Protein AF-A0A1S1EU66-F1 (afdb_monomer_lite)

Structure (mmCIF, N/CA/C/O backbone):
data_AF-A0A1S1EU66-F1
#
_entry.id   AF-A0A1S1EU66-F1
#
loop_
_atom_site.group_PDB
_atom_site.id
_atom_site.type_symbol
_atom_site.label_atom_id
_atom_site.label_alt_id
_atom_site.label_comp_id
_atom_site.label_asym_id
_atom_site.label_entity_id
_atom_site.label_seq_id
_atom_site.pdbx_PDB_ins_code
_atom_site.Cartn_x
_atom_site.Cartn_y
_atom_site.Cartn_z
_atom_site.occupancy
_atom_site.B_iso_or_equiv
_atom_site.auth_seq_id
_atom_site.auth_comp_id
_atom_site.auth_asym_id
_atom_site.auth_atom_id
_atom_site.pdbx_PDB_model_num
ATOM 1 N N . MET A 1 1 ? -28.072 -1.990 20.548 1.00 62.22 1 MET A N 1
ATOM 2 C CA . MET A 1 1 ? -26.708 -1.912 19.996 1.00 62.22 1 MET A CA 1
ATOM 3 C C . MET A 1 1 ? -26.113 -0.574 20.392 1.00 62.22 1 MET A C 1
ATOM 5 O O . MET A 1 1 ? -26.642 0.459 19.994 1.00 62.22 1 MET A O 1
ATOM 9 N N . SER A 1 2 ? -25.095 -0.579 21.246 1.00 89.62 2 SER A N 1
ATOM 10 C CA . SER A 1 2 ? -24.422 0.645 21.692 1.00 89.62 2 SER A CA 1
ATOM 11 C C . SER A 1 2 ? -23.356 1.098 20.683 1.00 89.62 2 SER A C 1
ATOM 13 O O . SER A 1 2 ? -22.851 0.311 19.882 1.00 89.62 2 SER A O 1
ATOM 15 N N . TRP A 1 3 ? -22.968 2.376 20.716 1.00 84.81 3 TRP A N 1
ATOM 16 C CA . TRP A 1 3 ? -21.908 2.900 19.839 1.00 84.81 3 TRP A CA 1
ATOM 17 C C . TRP A 1 3 ? -20.549 2.208 20.061 1.00 84.81 3 TRP A C 1
ATOM 19 O O . TRP A 1 3 ? -19.747 2.080 19.136 1.00 84.81 3 TRP A O 1
ATOM 29 N N . ALA A 1 4 ? -20.297 1.729 21.284 1.00 87.69 4 ALA A N 1
ATOM 30 C CA . ALA A 1 4 ? -19.101 0.962 21.623 1.00 87.69 4 ALA A CA 1
ATOM 31 C C . ALA A 1 4 ? -19.105 -0.428 20.963 1.00 87.69 4 ALA A C 1
ATOM 33 O O . ALA A 1 4 ? -18.089 -0.834 20.401 1.00 87.69 4 ALA A O 1
ATOM 34 N N . GLU A 1 5 ? -20.252 -1.114 20.958 1.00 84.25 5 GLU A N 1
ATOM 35 C CA . GLU A 1 5 ? -20.431 -2.402 20.271 1.00 84.25 5 GLU A CA 1
ATOM 36 C C . GLU A 1 5 ? -20.260 -2.263 18.759 1.00 84.25 5 GLU A C 1
ATOM 38 O O . GLU A 1 5 ? -19.603 -3.096 18.137 1.00 84.25 5 GLU A O 1
ATOM 43 N N . LEU A 1 6 ? -20.778 -1.180 18.167 1.00 82.19 6 LEU A N 1
ATOM 44 C CA . LEU A 1 6 ? -20.566 -0.901 16.749 1.00 82.19 6 LEU A CA 1
ATOM 45 C C . LEU A 1 6 ? -19.076 -0.705 16.449 1.00 82.19 6 LEU A C 1
ATOM 47 O O . LEU A 1 6 ? -18.557 -1.342 15.543 1.00 82.19 6 LEU A O 1
ATOM 51 N N . LYS A 1 7 ? -18.351 0.102 17.234 1.00 80.00 7 LYS A N 1
ATOM 52 C CA . LYS A 1 7 ? -16.898 0.276 17.050 1.00 80.00 7 LYS A CA 1
ATOM 53 C C . LYS A 1 7 ? -16.124 -1.035 17.164 1.00 80.00 7 LYS A C 1
ATOM 55 O O . LYS A 1 7 ? -15.239 -1.279 16.347 1.00 80.00 7 LYS A O 1
ATOM 60 N N . ALA A 1 8 ? -16.455 -1.866 18.150 1.00 82.62 8 ALA A N 1
ATOM 61 C CA . ALA A 1 8 ? -15.846 -3.183 18.306 1.00 82.62 8 ALA A CA 1
ATOM 62 C C . ALA A 1 8 ? -16.124 -4.079 17.088 1.00 82.62 8 ALA A C 1
ATOM 64 O O . ALA A 1 8 ? -15.205 -4.709 16.568 1.00 82.62 8 ALA A O 1
ATOM 65 N N . PHE A 1 9 ? -17.356 -4.067 16.576 1.00 82.38 9 PHE A N 1
ATOM 66 C CA . PHE A 1 9 ? -17.728 -4.799 15.369 1.00 82.38 9 PHE A CA 1
ATOM 67 C C . PHE A 1 9 ? -16.971 -4.309 14.125 1.00 82.38 9 PHE A C 1
ATOM 69 O O . PHE A 1 9 ? -16.447 -5.124 13.372 1.00 82.38 9 PHE A O 1
ATOM 76 N N . LEU A 1 10 ? -16.849 -2.990 13.926 1.00 77.25 10 LEU A N 1
ATOM 77 C CA . LEU A 1 10 ? -16.087 -2.421 12.806 1.00 77.25 10 LEU A CA 1
ATOM 78 C C . LEU A 1 10 ? -14.596 -2.791 12.895 1.00 77.25 10 LEU A C 1
ATOM 80 O O . LEU A 1 10 ? -13.986 -3.121 11.881 1.00 77.25 10 LEU A O 1
ATOM 84 N N . ALA A 1 11 ? -14.017 -2.791 14.101 1.00 77.06 11 ALA A N 1
ATOM 85 C CA . ALA A 1 11 ? -12.623 -3.177 14.323 1.00 77.06 11 ALA A CA 1
ATOM 86 C C . ALA A 1 11 ? -12.368 -4.669 14.039 1.00 77.06 11 ALA A C 1
ATOM 88 O O . ALA A 1 11 ? -11.308 -5.032 13.524 1.00 77.06 11 ALA A O 1
ATOM 89 N N . TRP A 1 12 ? -13.342 -5.529 14.350 1.00 83.00 12 TRP A N 1
ATOM 90 C CA . TRP A 1 12 ? -13.249 -6.977 14.142 1.00 83.00 12 TRP A CA 1
ATOM 91 C C . TRP A 1 12 ? -13.779 -7.438 12.777 1.00 83.00 12 TRP A C 1
ATOM 93 O O . TRP A 1 12 ? -13.730 -8.625 12.460 1.00 83.00 12 TRP A O 1
ATOM 103 N N . ALA A 1 13 ? -14.283 -6.518 11.952 1.00 79.75 13 ALA A N 1
ATOM 104 C CA . ALA A 1 13 ? -14.888 -6.857 10.675 1.00 79.75 13 ALA A CA 1
ATOM 105 C C . ALA A 1 13 ? -13.891 -7.640 9.788 1.00 79.75 13 ALA A C 1
ATOM 107 O O . ALA A 1 13 ? -12.732 -7.218 9.665 1.00 79.75 13 ALA A O 1
ATOM 108 N N . PRO A 1 14 ? -14.317 -8.751 9.149 1.00 77.62 14 PRO A N 1
ATOM 109 C CA . PRO A 1 14 ? -13.458 -9.554 8.283 1.00 77.62 14 PRO A CA 1
ATOM 110 C C . PRO A 1 14 ? -12.828 -8.721 7.166 1.00 77.62 14 PRO A C 1
ATOM 112 O O . PRO A 1 14 ? -13.443 -7.773 6.670 1.00 77.62 14 PRO A O 1
ATOM 115 N N . GLU A 1 15 ? -11.635 -9.103 6.710 1.00 68.31 15 GLU A N 1
ATOM 116 C CA . GLU A 1 15 ? -10.893 -8.369 5.669 1.00 68.31 15 GLU A CA 1
ATOM 117 C C . GLU A 1 15 ? -11.668 -8.219 4.353 1.00 68.31 15 GLU A C 1
ATOM 119 O O . GLU A 1 15 ? -11.506 -7.227 3.647 1.00 68.31 15 GLU A O 1
ATOM 124 N N . GLY A 1 16 ? -12.559 -9.166 4.047 1.00 66.69 16 GLY A N 1
ATOM 125 C CA . GLY A 1 16 ? -13.423 -9.116 2.867 1.00 66.69 16 GLY A CA 1
ATOM 126 C C . GLY A 1 16 ? -14.696 -8.274 3.021 1.00 66.69 16 GLY A C 1
ATOM 127 O O . GLY A 1 16 ? -15.413 -8.098 2.036 1.00 66.69 16 GLY A O 1
ATOM 128 N N . SER A 1 17 ? -15.003 -7.772 4.220 1.00 77.44 17 SER A N 1
ATOM 129 C CA . SER A 1 17 ? -16.257 -7.062 4.503 1.00 77.44 17 SER A CA 1
ATOM 130 C C . SER A 1 17 ? -16.328 -5.688 3.822 1.00 77.44 17 SER A C 1
ATOM 132 O O . SER A 1 17 ? -15.326 -4.985 3.689 1.00 77.44 17 SER A O 1
ATOM 134 N N . ALA A 1 1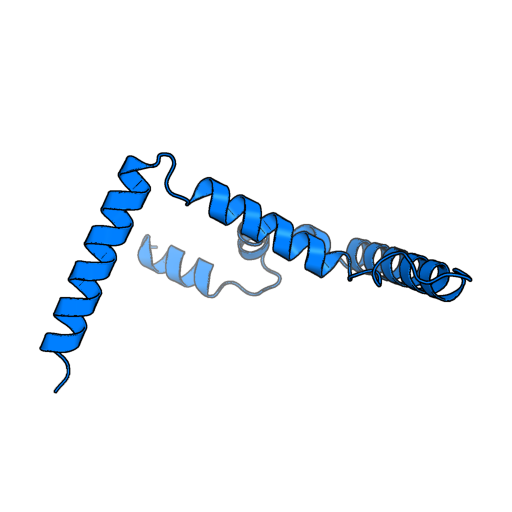8 ? -17.536 -5.269 3.425 1.00 75.50 18 ALA A N 1
ATOM 135 C CA . ALA A 1 18 ? -17.770 -3.954 2.815 1.00 75.50 18 ALA A CA 1
ATOM 136 C C . ALA A 1 18 ? -17.333 -2.798 3.731 1.00 75.50 18 ALA A C 1
ATOM 138 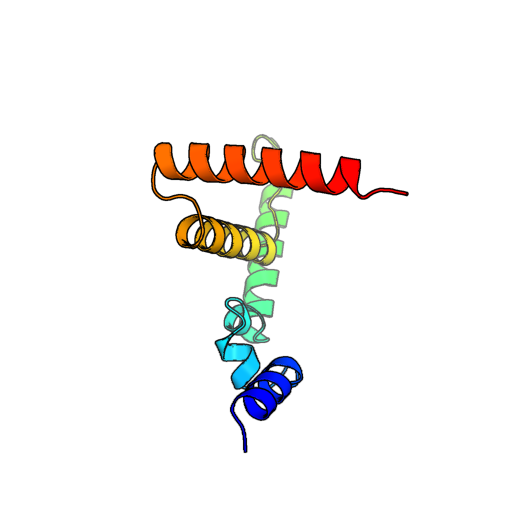O O . ALA A 1 18 ? -16.767 -1.817 3.264 1.00 75.50 18 ALA A O 1
ATOM 139 N N . VAL A 1 19 ? -17.519 -2.959 5.043 1.00 76.94 19 VAL A N 1
ATOM 140 C CA . VAL A 1 19 ? -17.071 -2.011 6.069 1.00 76.94 19 VAL A CA 1
ATOM 141 C C . VAL A 1 19 ? -15.565 -1.776 5.997 1.00 76.94 19 VAL A C 1
ATOM 143 O O . VAL A 1 19 ? -15.109 -0.637 5.960 1.00 76.94 19 VAL A O 1
ATOM 146 N N . ARG A 1 20 ? -14.780 -2.853 5.943 1.00 72.44 20 ARG A N 1
ATOM 147 C CA . ARG A 1 20 ? -13.319 -2.759 5.927 1.00 72.44 20 ARG A CA 1
ATOM 148 C C . ARG A 1 20 ? -12.803 -2.206 4.602 1.00 72.44 20 ARG A C 1
ATOM 150 O O . ARG A 1 20 ? -11.785 -1.530 4.586 1.00 72.44 20 ARG A O 1
ATOM 157 N N . ARG A 1 21 ? -13.546 -2.411 3.508 1.00 72.62 21 ARG A N 1
ATOM 158 C CA . ARG A 1 21 ? -13.273 -1.762 2.216 1.00 72.62 21 ARG A CA 1
ATOM 159 C C . ARG A 1 21 ? -13.518 -0.253 2.227 1.00 72.62 21 ARG A C 1
ATOM 161 O O . ARG A 1 21 ? -12.857 0.445 1.473 1.00 72.62 21 ARG A O 1
ATOM 168 N N . LEU A 1 22 ? -14.450 0.242 3.045 1.00 75.12 22 LEU A N 1
ATOM 169 C CA . LEU A 1 22 ? -14.691 1.683 3.195 1.00 75.12 22 LEU A CA 1
ATOM 170 C C . LEU A 1 22 ? -13.587 2.372 4.005 1.00 75.12 22 LEU A C 1
ATOM 172 O O . LEU A 1 22 ? -13.287 3.535 3.752 1.00 75.12 22 LEU A O 1
ATOM 176 N N . ASP A 1 23 ? -12.998 1.664 4.969 1.00 78.12 23 ASP A N 1
ATOM 177 C CA . ASP A 1 23 ? -11.908 2.195 5.795 1.00 78.12 23 ASP A CA 1
ATOM 178 C C . ASP A 1 23 ? -10.526 2.020 5.142 1.00 78.12 23 ASP A C 1
ATOM 180 O O . ASP A 1 23 ? -9.609 2.797 5.400 1.00 78.12 23 ASP A O 1
ATOM 184 N N . ASP A 1 24 ? -10.363 1.021 4.267 1.00 81.69 24 ASP A N 1
ATOM 185 C CA . ASP A 1 24 ? -9.107 0.756 3.571 1.00 81.69 24 ASP A CA 1
ATOM 186 C C . ASP A 1 24 ? -8.983 1.586 2.275 1.00 81.69 24 ASP A C 1
ATOM 188 O O . ASP A 1 24 ? -9.589 1.240 1.256 1.00 81.69 24 ASP A O 1
ATOM 192 N N . PRO A 1 25 ? -8.131 2.630 2.246 1.00 81.31 25 PRO A N 1
ATOM 193 C CA . PRO A 1 25 ? -7.930 3.461 1.058 1.00 81.31 25 PRO A CA 1
ATOM 194 C C . PRO A 1 25 ? -7.296 2.696 -0.115 1.00 81.31 25 PRO A C 1
ATOM 196 O O . PRO A 1 25 ? -7.251 3.213 -1.230 1.00 81.31 25 PRO A O 1
ATOM 199 N N . LEU A 1 26 ? -6.786 1.481 0.117 1.00 86.62 26 LEU A N 1
ATOM 200 C CA . LEU A 1 26 ? -6.207 0.620 -0.909 1.00 86.62 26 LEU A CA 1
ATOM 201 C C . LEU A 1 26 ? -7.137 -0.523 -1.343 1.00 86.62 26 LEU A C 1
ATOM 203 O O . LEU A 1 26 ? -6.725 -1.355 -2.156 1.00 86.62 26 LEU A O 1
ATOM 207 N N . ALA A 1 27 ? -8.377 -0.579 -0.845 1.00 84.88 27 ALA A N 1
ATOM 208 C CA . ALA A 1 27 ? -9.305 -1.680 -1.105 1.00 84.88 27 ALA A CA 1
ATOM 209 C C . ALA A 1 27 ? -9.527 -1.951 -2.601 1.00 84.88 27 ALA A C 1
ATOM 211 O O . ALA A 1 27 ? -9.544 -3.106 -3.027 1.00 84.88 27 ALA A O 1
ATOM 212 N N . GLU A 1 28 ? -9.645 -0.899 -3.414 1.00 83.31 28 GLU A N 1
ATOM 213 C CA . GLU A 1 28 ? -9.839 -1.017 -4.862 1.00 83.31 28 GLU A CA 1
ATOM 214 C C . GLU A 1 28 ? -8.644 -1.694 -5.549 1.00 83.31 28 GLU A C 1
ATOM 216 O O . GLU A 1 28 ? -8.815 -2.535 -6.432 1.00 83.31 28 GLU A O 1
ATOM 221 N N . TYR A 1 29 ? -7.422 -1.419 -5.096 1.00 85.25 29 TYR A N 1
ATOM 222 C CA . TYR A 1 29 ? -6.202 -2.009 -5.651 1.00 85.25 29 TYR A CA 1
ATOM 223 C C . TYR A 1 29 ? -6.001 -3.468 -5.224 1.00 85.25 29 TYR A C 1
ATOM 225 O O . TYR A 1 29 ? -5.244 -4.200 -5.856 1.00 85.25 29 TYR A O 1
ATOM 233 N N . LYS A 1 30 ? -6.706 -3.926 -4.184 1.00 84.31 30 LYS A N 1
ATOM 234 C CA . LYS A 1 30 ? -6.708 -5.335 -3.765 1.00 84.31 30 LYS A CA 1
ATOM 235 C C . LYS A 1 30 ? -7.631 -6.216 -4.611 1.00 84.31 30 LYS A C 1
ATOM 237 O O . LYS A 1 30 ? -7.567 -7.435 -4.487 1.00 84.31 30 LYS A O 1
ATOM 242 N N . ALA A 1 31 ? -8.473 -5.639 -5.471 1.00 87.06 31 ALA A N 1
ATOM 243 C CA . ALA A 1 31 ? -9.311 -6.420 -6.375 1.00 87.06 31 ALA A CA 1
ATOM 244 C C . ALA A 1 31 ? -8.441 -7.241 -7.354 1.00 87.06 31 ALA A C 1
ATOM 246 O O . ALA A 1 31 ? -7.486 -6.686 -7.905 1.00 87.06 31 ALA A O 1
ATOM 247 N N . PRO A 1 32 ? -8.778 -8.515 -7.652 1.00 88.94 32 PRO A N 1
ATOM 248 C CA . PRO A 1 32 ? -7.943 -9.383 -8.492 1.00 88.94 32 PRO A CA 1
ATOM 249 C C . PRO A 1 32 ? -7.588 -8.782 -9.858 1.00 88.94 32 PRO A C 1
ATOM 251 O O . PRO A 1 32 ? -6.445 -8.865 -10.302 1.00 88.94 32 PRO A O 1
ATOM 254 N N . LYS A 1 33 ? -8.547 -8.099 -10.498 1.00 91.38 33 LYS A N 1
ATOM 255 C CA . LYS A 1 33 ? -8.327 -7.372 -11.757 1.00 91.38 33 LYS A CA 1
ATOM 256 C C . LYS A 1 33 ? -7.221 -6.320 -11.625 1.00 91.38 33 LYS A C 1
ATOM 258 O O . LYS A 1 33 ? -6.338 -6.242 -12.474 1.00 91.38 33 LYS A O 1
ATOM 263 N N . ASN A 1 34 ? -7.262 -5.522 -10.563 1.00 91.69 34 ASN A N 1
ATOM 264 C CA . ASN A 1 34 ? -6.309 -4.438 -10.353 1.00 91.69 34 ASN A CA 1
ATOM 265 C C . ASN A 1 34 ? -4.942 -4.976 -9.920 1.00 91.69 34 ASN A C 1
ATOM 267 O O . ASN A 1 34 ? -3.924 -4.459 -10.368 1.00 91.69 34 ASN A O 1
ATOM 271 N N . GLN A 1 35 ? -4.905 -6.063 -9.146 1.00 91.69 35 GLN A N 1
ATOM 272 C CA . GLN A 1 35 ? -3.663 -6.777 -8.841 1.00 91.69 35 GLN A CA 1
ATOM 273 C C . GLN A 1 35 ? -2.985 -7.312 -10.105 1.00 91.69 35 GLN A C 1
ATOM 275 O O . GLN A 1 35 ? -1.781 -7.130 -10.277 1.00 91.69 35 GLN A O 1
ATOM 280 N N . LEU A 1 36 ? -3.753 -7.908 -11.023 1.00 94.75 36 LEU A N 1
ATOM 281 C CA . LEU A 1 36 ? -3.223 -8.389 -12.297 1.00 94.75 36 LEU A CA 1
ATOM 282 C C . LEU A 1 36 ? -2.654 -7.242 -13.146 1.00 94.75 36 LEU A C 1
ATOM 284 O O . LEU A 1 36 ? -1.561 -7.367 -13.703 1.00 94.75 36 LEU A O 1
ATOM 288 N N . LEU A 1 37 ? -3.361 -6.111 -13.212 1.00 95.62 37 LEU A N 1
ATOM 289 C CA . LEU A 1 37 ? -2.888 -4.919 -13.919 1.00 95.62 37 LEU A CA 1
ATOM 290 C C . LEU A 1 37 ? -1.597 -4.366 -13.304 1.00 95.62 37 LEU A C 1
ATOM 292 O O . LEU A 1 37 ? -0.640 -4.124 -14.036 1.00 95.62 37 LEU A O 1
ATOM 296 N N . MET A 1 38 ? -1.535 -4.221 -11.977 1.00 95.19 38 MET A N 1
ATOM 297 C CA . MET A 1 38 ? -0.330 -3.755 -11.281 1.00 95.19 38 MET A CA 1
ATOM 298 C C . MET A 1 38 ? 0.860 -4.685 -11.530 1.00 95.19 38 MET A C 1
ATOM 300 O O . MET A 1 38 ? 1.921 -4.210 -11.920 1.00 95.19 38 MET A O 1
ATOM 304 N N . ASN A 1 39 ? 0.668 -6.003 -11.422 1.00 95.69 39 ASN A N 1
ATOM 305 C CA . ASN A 1 39 ? 1.718 -6.985 -11.705 1.00 95.69 39 ASN A CA 1
ATOM 306 C C . ASN A 1 39 ? 2.216 -6.897 -13.152 1.00 95.69 39 ASN A C 1
ATOM 308 O O . ASN A 1 39 ? 3.415 -7.015 -13.411 1.00 95.69 39 ASN A O 1
ATOM 312 N N . THR A 1 40 ? 1.307 -6.670 -14.102 1.00 96.62 40 THR A N 1
ATOM 313 C CA . THR A 1 40 ? 1.662 -6.495 -15.514 1.00 96.62 40 THR A CA 1
ATOM 314 C C . THR A 1 40 ? 2.500 -5.230 -15.708 1.00 96.62 40 THR A C 1
ATOM 316 O O . THR A 1 40 ? 3.553 -5.283 -16.342 1.00 96.62 40 THR A O 1
ATOM 319 N N . ILE A 1 41 ? 2.083 -4.107 -15.113 1.00 95.62 41 ILE A N 1
ATOM 320 C CA . ILE A 1 41 ? 2.822 -2.836 -15.160 1.00 95.62 41 ILE A CA 1
ATOM 321 C C . ILE A 1 41 ? 4.215 -2.998 -14.542 1.00 95.62 41 ILE A C 1
ATOM 323 O O . ILE A 1 41 ? 5.203 -2.604 -15.161 1.00 95.62 41 ILE A O 1
ATOM 327 N N . ASP A 1 42 ? 4.307 -3.618 -13.365 1.00 96.12 42 ASP A N 1
ATOM 328 C CA . ASP A 1 42 ? 5.569 -3.837 -12.655 1.00 96.12 42 ASP A CA 1
ATOM 329 C C . ASP A 1 42 ? 6.523 -4.720 -13.466 1.00 96.12 42 ASP A C 1
ATOM 331 O O . ASP A 1 42 ? 7.713 -4.415 -13.590 1.00 96.12 42 ASP A O 1
ATOM 335 N N . THR A 1 43 ? 5.993 -5.771 -14.095 1.00 96.31 43 THR A N 1
ATOM 336 C CA . THR A 1 43 ? 6.769 -6.672 -14.957 1.00 96.31 43 THR A CA 1
ATOM 337 C C . THR A 1 43 ? 7.313 -5.936 -16.181 1.00 96.31 43 THR A C 1
ATOM 339 O O . THR A 1 43 ? 8.499 -6.051 -16.495 1.00 96.31 43 THR A O 1
ATOM 342 N N . LEU A 1 44 ? 6.480 -5.136 -16.855 1.00 95.38 44 LEU A N 1
ATOM 343 C CA . LEU A 1 44 ? 6.895 -4.353 -18.021 1.00 95.38 44 LEU A CA 1
ATOM 344 C C . LEU A 1 44 ? 7.917 -3.274 -17.650 1.00 95.38 44 LEU A C 1
ATOM 346 O O . LEU A 1 44 ? 8.920 -3.108 -18.347 1.00 95.38 44 LEU A O 1
ATOM 350 N N . ALA A 1 45 ? 7.706 -2.566 -16.539 1.00 92.81 45 ALA A N 1
ATOM 351 C CA . ALA A 1 45 ? 8.638 -1.558 -16.047 1.00 92.81 45 ALA A CA 1
ATOM 352 C C . ALA A 1 45 ? 10.003 -2.180 -15.726 1.00 92.81 45 ALA A C 1
ATOM 354 O O . ALA A 1 45 ? 11.045 -1.638 -16.108 1.00 92.81 45 ALA A O 1
ATOM 355 N N . TRP A 1 46 ? 10.005 -3.344 -15.076 1.00 94.25 46 TRP A N 1
ATOM 356 C CA . TRP A 1 46 ? 11.230 -4.064 -14.756 1.00 94.2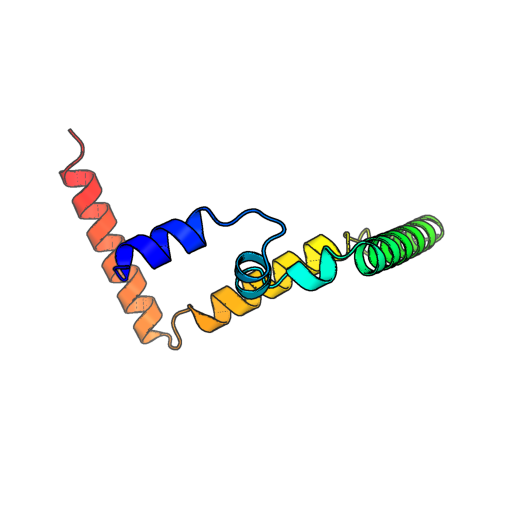5 46 TRP A CA 1
ATOM 357 C C . TRP A 1 46 ? 11.949 -4.574 -16.006 1.00 94.25 46 TRP A C 1
ATOM 359 O O . TRP A 1 46 ? 13.151 -4.345 -16.145 1.00 94.25 46 TRP A O 1
ATOM 369 N N . ALA A 1 47 ? 11.226 -5.176 -16.953 1.00 93.19 47 ALA A N 1
ATOM 370 C CA . ALA A 1 47 ? 11.787 -5.626 -18.225 1.00 93.19 47 ALA A CA 1
ATOM 371 C C . ALA A 1 47 ? 12.401 -4.463 -19.023 1.00 93.19 47 ALA A C 1
ATOM 373 O O . ALA A 1 47 ? 13.508 -4.581 -19.552 1.00 93.19 47 ALA A O 1
ATOM 374 N N . ASN A 1 48 ? 11.728 -3.310 -19.064 1.00 92.12 48 ASN A N 1
ATOM 375 C CA . ASN A 1 48 ? 12.249 -2.108 -19.712 1.00 92.12 48 ASN A CA 1
ATOM 376 C C . ASN A 1 48 ? 13.519 -1.593 -19.024 1.00 92.12 48 ASN A C 1
ATOM 378 O O . ASN A 1 48 ? 14.495 -1.268 -19.701 1.00 92.12 48 ASN A O 1
ATOM 382 N N . TRP A 1 49 ? 13.548 -1.576 -17.689 1.00 92.38 49 TRP A N 1
ATOM 383 C CA . TRP A 1 49 ? 14.740 -1.184 -16.936 1.00 92.38 49 TRP A CA 1
ATOM 384 C C . TRP A 1 49 ? 15.914 -2.145 -17.154 1.00 92.38 49 TRP A C 1
ATOM 386 O O . TRP A 1 49 ? 17.055 -1.707 -17.284 1.00 92.38 49 TRP A O 1
ATOM 396 N N . GLN A 1 50 ? 15.655 -3.451 -17.250 1.00 91.12 50 GLN A N 1
ATOM 397 C CA . GLN A 1 50 ? 16.692 -4.433 -17.570 1.00 91.12 50 GLN A CA 1
ATOM 398 C C . GLN A 1 50 ? 17.262 -4.256 -18.980 1.00 91.12 50 GLN A C 1
ATOM 400 O O . GLN A 1 50 ? 18.466 -4.416 -19.173 1.00 91.12 50 GLN A O 1
ATOM 405 N N . ARG A 1 51 ? 16.411 -3.927 -19.959 1.00 89.81 51 ARG A N 1
ATOM 406 C CA . ARG A 1 51 ? 16.818 -3.689 -21.354 1.00 89.81 51 ARG A CA 1
ATOM 407 C C . ARG A 1 51 ? 17.572 -2.374 -21.542 1.00 89.81 51 ARG A C 1
ATOM 409 O O . ARG A 1 51 ? 18.289 -2.220 -22.532 1.00 89.81 51 ARG A O 1
ATOM 416 N N . ALA A 1 52 ? 17.417 -1.418 -20.628 1.00 87.12 52 ALA A N 1
ATOM 417 C CA . ALA A 1 52 ? 18.109 -0.143 -20.706 1.00 87.12 52 ALA A CA 1
ATOM 418 C C . ALA A 1 52 ? 19.633 -0.355 -20.646 1.00 87.12 52 ALA A C 1
ATOM 420 O O . ALA A 1 52 ? 20.190 -0.758 -19.626 1.00 87.12 52 ALA A O 1
ATOM 421 N N . ARG A 1 53 ? 20.328 -0.045 -21.752 1.00 72.75 53 ARG A N 1
ATOM 422 C CA . ARG A 1 53 ? 21.792 -0.209 -21.879 1.00 72.75 53 ARG A CA 1
ATOM 423 C C . ARG A 1 53 ? 22.578 0.593 -20.840 1.00 72.75 53 ARG A C 1
ATOM 425 O O . ARG A 1 53 ? 23.669 0.194 -20.448 1.00 72.75 53 ARG A O 1
ATOM 432 N N . ARG A 1 54 ? 22.031 1.727 -20.394 1.00 75.06 54 ARG A N 1
ATOM 433 C CA . ARG A 1 54 ? 22.564 2.538 -19.296 1.00 75.06 54 ARG A CA 1
ATOM 434 C C . ARG A 1 54 ? 21.512 2.613 -18.195 1.00 75.06 54 ARG A C 1
ATOM 436 O O . ARG A 1 54 ? 20.446 3.185 -18.397 1.00 75.06 54 ARG A O 1
ATOM 443 N N . LYS A 1 55 ? 21.828 2.056 -17.024 1.00 80.19 55 LYS A N 1
ATOM 444 C CA . LYS A 1 55 ? 20.973 2.061 -15.823 1.00 80.19 55 LYS A CA 1
ATOM 445 C C . LYS A 1 55 ? 21.046 3.404 -15.085 1.00 80.19 55 LYS A C 1
ATOM 447 O O . LYS A 1 55 ? 21.305 3.449 -13.890 1.00 80.19 55 LYS A O 1
ATOM 452 N N . THR A 1 56 ? 20.892 4.506 -15.815 1.00 80.75 56 THR A N 1
ATOM 453 C CA . THR A 1 56 ? 20.883 5.859 -15.238 1.00 80.75 56 THR A CA 1
ATOM 454 C C . THR A 1 56 ? 19.583 6.144 -14.491 1.00 80.75 56 THR A C 1
ATOM 456 O O . THR A 1 56 ? 19.580 6.919 -13.541 1.00 80.75 56 THR A O 1
ATOM 459 N N . ALA A 1 57 ? 18.486 5.495 -14.889 1.00 81.50 57 ALA A N 1
ATOM 460 C CA . ALA A 1 57 ? 17.219 5.557 -14.177 1.00 81.50 57 ALA A CA 1
ATOM 461 C C . ALA A 1 57 ? 17.218 4.630 -12.942 1.00 81.50 57 ALA A C 1
ATOM 463 O O . ALA A 1 57 ? 17.745 3.509 -13.009 1.00 81.50 57 ALA A O 1
ATOM 464 N N . PRO A 1 58 ? 16.591 5.056 -11.829 1.00 86.56 58 PRO A N 1
ATOM 465 C CA . PRO A 1 58 ? 16.445 4.222 -10.645 1.00 86.56 58 PRO A CA 1
ATOM 466 C C . PRO A 1 58 ? 15.658 2.949 -10.966 1.00 86.56 58 PRO A C 1
ATOM 468 O O . PRO A 1 58 ? 14.792 2.934 -11.845 1.00 86.56 58 PRO A O 1
ATOM 471 N N . LYS A 1 59 ? 15.957 1.871 -10.232 1.00 89.31 59 LYS A N 1
ATOM 472 C CA . LYS A 1 59 ? 15.224 0.607 -10.350 1.00 89.31 59 LYS A CA 1
ATOM 473 C C . LYS A 1 59 ? 13.729 0.865 -10.092 1.00 89.31 59 LYS A C 1
ATOM 475 O O . LYS A 1 59 ? 13.407 1.497 -9.080 1.00 89.31 59 LYS A O 1
ATOM 480 N N . PRO A 1 60 ? 12.823 0.387 -10.964 1.00 91.75 60 PRO A N 1
ATOM 481 C CA . PRO A 1 60 ? 11.393 0.574 -10.770 1.00 91.75 60 PRO A CA 1
ATOM 482 C C . PRO A 1 60 ? 10.946 -0.082 -9.460 1.00 91.75 60 PRO A C 1
ATOM 484 O O . PRO A 1 60 ? 1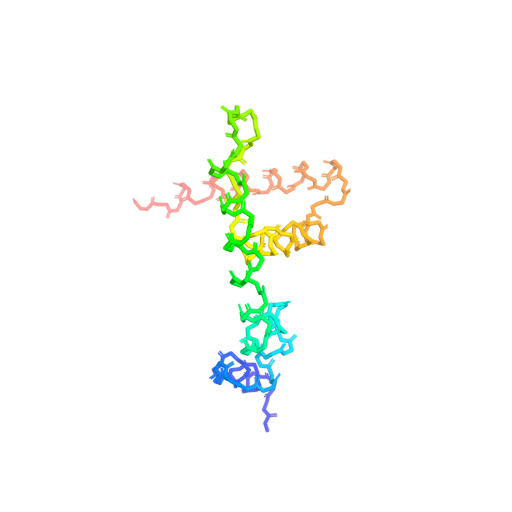1.408 -1.169 -9.103 1.00 91.75 60 PRO A O 1
ATOM 487 N N . ARG A 1 61 ? 10.068 0.618 -8.737 1.00 93.88 61 ARG A N 1
ATOM 488 C CA . ARG A 1 61 ? 9.447 0.153 -7.491 1.00 93.88 61 ARG A CA 1
ATOM 489 C C . ARG A 1 61 ? 8.035 -0.361 -7.785 1.00 93.88 61 ARG A C 1
ATOM 491 O O . ARG A 1 61 ? 7.387 0.253 -8.633 1.00 93.88 61 ARG A O 1
ATOM 498 N N . PRO A 1 62 ? 7.543 -1.390 -7.073 1.00 93.94 62 PRO A N 1
ATOM 499 C CA . PRO A 1 62 ? 6.190 -1.902 -7.266 1.00 93.94 62 PRO A CA 1
ATOM 500 C C . PRO A 1 62 ? 5.127 -0.806 -7.153 1.00 93.94 62 PRO A C 1
ATOM 502 O O . PRO A 1 62 ? 5.196 0.026 -6.241 1.00 93.94 62 PRO A O 1
ATOM 505 N N . VAL A 1 63 ? 4.126 -0.813 -8.036 1.00 93.06 63 VAL A N 1
ATOM 506 C CA . VAL A 1 63 ? 3.036 0.186 -8.034 1.00 93.06 63 VAL A CA 1
ATOM 507 C C . VAL A 1 63 ? 2.351 0.257 -6.666 1.00 93.06 63 VAL A C 1
ATOM 509 O O . VAL A 1 63 ? 2.082 1.347 -6.158 1.00 93.06 63 VAL A O 1
ATOM 512 N N . ILE A 1 64 ? 2.133 -0.890 -6.016 1.00 92.25 64 ILE A N 1
ATOM 513 C CA . ILE A 1 64 ? 1.463 -0.946 -4.711 1.00 92.25 64 ILE A CA 1
ATOM 514 C C . ILE A 1 64 ? 2.224 -0.195 -3.608 1.00 92.25 64 ILE A C 1
ATOM 516 O O . ILE A 1 64 ? 1.605 0.416 -2.737 1.00 92.25 64 ILE A O 1
ATOM 520 N N . ASP A 1 65 ? 3.556 -0.189 -3.648 1.00 93.25 65 ASP A N 1
ATOM 521 C CA . ASP A 1 65 ? 4.366 0.505 -2.645 1.00 93.25 65 ASP A CA 1
ATOM 522 C C . ASP A 1 65 ? 4.335 2.017 -2.868 1.00 93.25 65 ASP A C 1
ATOM 524 O O . ASP A 1 65 ? 4.216 2.790 -1.916 1.00 93.25 65 ASP A O 1
ATOM 528 N N . GLN A 1 66 ? 4.325 2.445 -4.131 1.00 92.38 66 GLN A N 1
ATOM 529 C CA . GLN A 1 66 ? 4.152 3.853 -4.488 1.00 92.38 66 GLN A CA 1
ATOM 530 C C . GLN A 1 66 ? 2.782 4.384 -4.036 1.00 92.38 66 GLN A C 1
ATOM 532 O O . GLN A 1 66 ? 2.688 5.505 -3.526 1.00 92.38 66 GLN A O 1
ATOM 537 N N . LEU A 1 67 ? 1.729 3.567 -4.165 1.00 91.81 67 LEU A N 1
ATOM 538 C CA . LEU A 1 67 ? 0.383 3.893 -3.686 1.00 91.81 67 LEU A CA 1
ATOM 539 C C . LEU A 1 67 ? 0.334 3.998 -2.158 1.00 91.81 67 LEU A C 1
ATOM 541 O O . LEU A 1 67 ? -0.196 4.979 -1.638 1.00 91.81 67 LEU A O 1
ATOM 545 N N . LYS A 1 68 ? 0.942 3.056 -1.425 1.00 92.75 68 LYS A N 1
ATOM 546 C CA . LYS A 1 68 ? 1.055 3.135 0.045 1.00 92.75 68 LYS A CA 1
ATOM 547 C C . LYS A 1 68 ? 1.757 4.419 0.489 1.00 92.75 68 LYS A C 1
ATOM 549 O O . LYS A 1 68 ? 1.272 5.110 1.383 1.00 92.75 68 LYS A O 1
ATOM 554 N N . GLU A 1 69 ? 2.867 4.775 -0.156 1.00 92.25 69 GLU A N 1
ATOM 555 C CA . GLU A 1 69 ? 3.585 6.022 0.126 1.00 92.25 69 GLU A CA 1
ATOM 556 C C . GLU A 1 69 ? 2.736 7.264 -0.177 1.00 92.25 69 GLU A C 1
ATOM 558 O O . GLU A 1 69 ? 2.832 8.267 0.532 1.00 92.25 69 GLU A O 1
ATOM 563 N N . ALA A 1 70 ? 1.918 7.240 -1.232 1.00 90.06 70 ALA A N 1
ATOM 564 C CA . ALA A 1 70 ? 1.009 8.335 -1.563 1.00 90.06 70 ALA A CA 1
ATOM 565 C C . ALA A 1 70 ? -0.103 8.492 -0.514 1.00 90.06 70 ALA A C 1
ATOM 567 O O . ALA A 1 70 ? -0.324 9.602 -0.026 1.00 90.06 70 ALA A O 1
ATOM 568 N N . VAL A 1 71 ? -0.729 7.386 -0.103 1.00 90.81 71 VAL A N 1
ATOM 569 C CA . VAL A 1 71 ? -1.753 7.360 0.954 1.00 90.81 71 VAL A CA 1
ATOM 570 C C . VAL A 1 71 ? -1.185 7.886 2.271 1.00 90.81 71 VAL A C 1
ATOM 572 O O . VAL A 1 71 ? -1.780 8.759 2.903 1.00 90.81 71 VAL A O 1
ATOM 575 N N . GLU A 1 72 ? 0.001 7.427 2.672 1.00 88.38 72 GLU A N 1
ATOM 576 C CA . GLU A 1 72 ? 0.650 7.898 3.897 1.00 88.38 72 GLU A CA 1
ATOM 577 C C . GLU A 1 72 ? 1.041 9.378 3.816 1.00 88.38 72 GLU A C 1
ATOM 579 O O . GLU A 1 72 ? 0.867 10.120 4.785 1.00 88.38 72 GLU A O 1
ATOM 584 N N . ARG A 1 73 ? 1.506 9.856 2.655 1.00 88.12 73 ARG A N 1
ATOM 585 C CA . ARG A 1 73 ? 1.751 11.291 2.437 1.00 88.12 73 ARG A CA 1
ATOM 586 C C . ARG A 1 73 ? 0.470 12.107 2.574 1.00 88.12 73 ARG A C 1
ATOM 588 O O . ARG A 1 73 ? 0.483 13.120 3.269 1.00 88.12 73 ARG A O 1
ATOM 595 N N . GLN A 1 74 ? -0.633 11.657 1.983 1.00 86.81 74 GLN A N 1
ATOM 596 C CA . GLN A 1 74 ? -1.925 12.331 2.089 1.00 86.81 74 GLN A CA 1
ATOM 597 C C . GLN A 1 74 ? -2.443 12.330 3.533 1.00 86.81 74 GLN A C 1
ATOM 599 O O . GLN A 1 74 ? -2.924 13.350 4.026 1.00 86.81 74 GLN A O 1
ATOM 604 N N . ARG A 1 75 ? -2.279 11.216 4.253 1.00 85.19 75 ARG A N 1
ATOM 605 C CA . ARG A 1 75 ? -2.639 11.103 5.670 1.00 85.19 75 ARG A CA 1
ATOM 606 C C . ARG A 1 75 ? -1.832 12.065 6.539 1.00 85.19 75 ARG A C 1
ATOM 608 O O . ARG A 1 75 ? -2.405 12.733 7.397 1.00 85.19 75 ARG A O 1
ATOM 615 N N . ARG A 1 76 ? -0.522 12.169 6.303 1.00 83.31 76 ARG A N 1
ATOM 616 C CA . ARG A 1 76 ? 0.360 13.127 6.991 1.00 83.31 76 ARG A CA 1
ATOM 617 C C . ARG A 1 76 ? 0.016 14.569 6.650 1.00 83.31 76 ARG A C 1
ATOM 619 O O . ARG A 1 76 ? 0.049 15.400 7.543 1.00 83.31 76 ARG A O 1
ATOM 626 N N . ALA A 1 77 ? -0.343 14.862 5.404 1.00 82.88 77 ALA A N 1
ATOM 627 C CA . ALA A 1 77 ? -0.791 16.195 5.012 1.00 82.88 77 ALA A CA 1
ATOM 628 C C . ALA A 1 77 ? -2.112 16.572 5.702 1.00 82.88 77 ALA A C 1
ATOM 630 O O . ALA A 1 77 ? -2.258 17.691 6.181 1.00 82.88 77 ALA A O 1
ATOM 631 N N . ARG A 1 78 ? -3.053 15.625 5.819 1.00 83.81 78 ARG A N 1
ATOM 632 C CA . ARG A 1 78 ? -4.340 15.845 6.496 1.00 83.81 78 ARG A CA 1
ATOM 633 C C . ARG A 1 78 ? -4.198 16.022 8.010 1.00 83.81 78 ARG A C 1
ATOM 635 O O . ARG A 1 78 ? -4.893 16.847 8.591 1.00 83.81 78 ARG A O 1
ATOM 642 N N . ASN A 1 79 ? -3.330 15.230 8.638 1.00 80.25 79 ASN A N 1
ATOM 643 C CA . ASN A 1 79 ? -3.186 15.169 10.096 1.00 80.25 79 ASN A CA 1
ATOM 644 C C . ASN A 1 79 ? -1.978 15.965 10.627 1.00 80.25 79 ASN A C 1
ATOM 646 O O . ASN A 1 79 ? -1.707 15.941 11.827 1.00 80.25 79 ASN A O 1
ATOM 650 N N . GLY A 1 80 ? -1.206 16.594 9.745 1.00 75.69 80 GLY A N 1
ATOM 651 C CA . GLY A 1 80 ? -0.006 17.343 10.095 1.00 75.69 80 GLY A CA 1
ATOM 652 C C . GLY A 1 80 ? -0.323 18.729 10.659 1.00 75.69 80 GLY A C 1
ATOM 653 O O . GLY A 1 80 ? -1.428 19.239 10.459 1.00 75.69 80 GLY A O 1
ATOM 654 N N . PRO A 1 81 ? 0.640 19.357 11.358 1.00 75.31 81 PRO A N 1
ATOM 655 C CA . PRO A 1 81 ? 0.500 20.739 11.796 1.00 75.31 81 PRO A CA 1
ATOM 656 C C . PRO A 1 81 ? 0.376 21.640 10.569 1.00 75.31 81 PRO A C 1
ATOM 658 O O . PRO A 1 81 ? 1.188 21.558 9.645 1.00 75.31 81 PRO A O 1
ATOM 661 N N . LYS A 1 82 ? -0.648 22.490 10.560 1.00 78.75 82 LYS A N 1
ATOM 662 C CA . LYS A 1 82 ? -0.987 23.328 9.407 1.00 78.75 82 LYS A CA 1
ATOM 663 C C . LYS A 1 82 ? -0.033 24.511 9.287 1.00 78.75 82 LYS A C 1
ATOM 665 O O . LYS A 1 82 ? 0.258 24.941 8.178 1.00 78.75 82 LYS A O 1
ATOM 670 N N . ASN A 1 83 ? 0.496 24.980 10.423 1.00 84.69 83 ASN A N 1
ATOM 671 C CA . ASN A 1 83 ? 1.341 26.169 10.523 1.00 84.69 83 ASN A CA 1
ATOM 672 C C . ASN A 1 83 ? 2.593 25.940 11.395 1.00 84.69 83 ASN A C 1
ATOM 674 O O . ASN A 1 83 ? 2.627 25.071 12.271 1.00 84.69 83 ASN A O 1
ATOM 678 N N . ALA A 1 84 ? 3.613 26.788 11.213 1.00 81.94 84 ALA A N 1
ATOM 679 C CA . ALA A 1 84 ? 4.869 26.733 11.972 1.00 81.94 84 ALA A CA 1
ATOM 680 C C . ALA A 1 84 ? 4.671 26.862 13.498 1.00 81.94 84 ALA A C 1
ATOM 682 O O . ALA A 1 84 ? 5.376 26.207 14.266 1.00 81.94 84 ALA A O 1
ATOM 683 N N . ALA A 1 85 ? 3.682 27.645 13.939 1.00 81.69 85 ALA A N 1
ATOM 684 C CA . ALA A 1 85 ? 3.346 27.803 15.354 1.00 81.69 85 ALA A CA 1
ATOM 685 C C . ALA A 1 85 ? 2.787 26.508 15.980 1.00 81.69 85 ALA A C 1
ATOM 687 O O . ALA A 1 85 ? 3.217 26.101 17.058 1.00 81.69 85 ALA A O 1
ATOM 688 N N . GLU A 1 86 ? 1.896 25.795 15.281 1.00 79.94 86 GLU A N 1
ATOM 689 C CA . GLU A 1 86 ? 1.369 24.497 15.741 1.00 79.94 86 GLU A CA 1
ATOM 690 C C . GLU A 1 86 ? 2.473 23.437 15.830 1.00 79.94 86 GLU A C 1
ATOM 692 O O . GLU A 1 86 ? 2.503 22.614 16.750 1.00 79.94 86 GLU A O 1
ATOM 697 N N . LEU A 1 87 ? 3.430 23.484 14.904 1.00 83.88 87 LEU A N 1
ATOM 698 C CA . LEU A 1 87 ? 4.594 22.607 14.907 1.00 83.88 87 LEU A CA 1
ATOM 699 C C . LEU A 1 87 ? 5.535 22.888 16.095 1.00 83.88 87 LEU A C 1
ATOM 701 O O . LEU A 1 87 ? 6.093 21.959 16.679 1.00 83.88 87 LEU A O 1
ATOM 705 N N . GLN A 1 88 ? 5.706 24.150 16.496 1.00 86.12 88 GLN A N 1
ATOM 706 C CA . GLN A 1 88 ? 6.469 24.492 17.702 1.00 86.12 88 GLN A CA 1
ATOM 707 C C . GLN A 1 88 ? 5.750 24.041 18.980 1.00 86.12 88 GLN A C 1
ATOM 709 O O . GLN A 1 88 ? 6.383 23.446 19.855 1.00 86.12 88 GLN A O 1
ATOM 714 N N . ASN A 1 89 ? 4.431 24.231 19.054 1.00 87.00 89 ASN A N 1
ATOM 715 C CA . ASN A 1 89 ? 3.622 23.807 20.198 1.00 87.00 89 ASN A CA 1
ATOM 716 C C . ASN A 1 89 ? 3.644 22.285 20.381 1.00 87.00 89 ASN A C 1
ATOM 718 O O . ASN A 1 89 ? 3.915 21.796 21.477 1.00 87.00 89 ASN A O 1
ATOM 722 N N . THR A 1 90 ? 3.463 21.526 19.298 1.00 84.12 90 THR A N 1
ATOM 723 C CA . THR A 1 90 ? 3.549 20.056 19.328 1.00 84.12 90 THR A CA 1
ATOM 724 C C . THR A 1 90 ? 4.941 19.565 19.733 1.00 84.12 90 THR A C 1
ATOM 726 O O . THR A 1 90 ? 5.061 18.630 20.527 1.00 84.12 90 THR A O 1
ATOM 729 N N . ARG A 1 91 ? 6.018 20.214 19.268 1.00 88.44 91 ARG A N 1
ATOM 730 C CA . ARG A 1 91 ? 7.393 19.910 19.712 1.00 88.44 91 ARG A CA 1
ATOM 731 C C . ARG A 1 91 ? 7.593 20.177 21.203 1.00 88.44 91 ARG A C 1
ATOM 733 O O . ARG A 1 91 ? 8.174 19.338 21.894 1.00 88.44 91 ARG A O 1
ATOM 740 N N . ALA A 1 92 ? 7.112 21.316 21.698 1.00 90.06 92 ALA A N 1
ATOM 741 C CA . ALA A 1 92 ? 7.210 21.676 23.108 1.00 90.06 92 ALA A CA 1
ATOM 742 C C . ALA A 1 92 ? 6.429 20.694 23.996 1.00 90.06 92 ALA A C 1
ATOM 744 O O . ALA A 1 92 ? 6.934 20.249 25.030 1.00 90.06 92 ALA A O 1
ATOM 745 N N . GLU A 1 93 ? 5.234 20.287 23.567 1.00 88.19 93 GLU A N 1
ATOM 746 C CA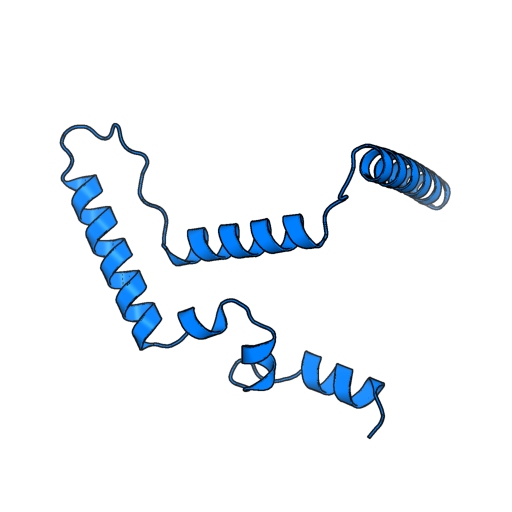 . GLU A 1 93 ? 4.416 19.305 24.275 1.00 88.19 93 GLU A CA 1
ATOM 747 C C . GLU A 1 93 ? 5.084 17.921 24.315 1.00 88.19 93 GLU A C 1
ATOM 749 O O . GLU A 1 93 ? 5.191 17.311 25.382 1.00 88.19 93 GLU A O 1
ATOM 754 N N . LEU A 1 94 ? 5.623 17.444 23.188 1.00 88.31 94 LEU A N 1
ATOM 755 C CA . LEU A 1 94 ? 6.377 16.187 23.135 1.00 88.31 94 LEU A CA 1
ATOM 756 C C . LEU A 1 94 ? 7.616 16.216 24.040 1.00 88.31 94 LEU A C 1
ATOM 758 O O . LEU A 1 94 ? 7.918 15.222 24.704 1.00 88.31 94 LEU A O 1
ATOM 762 N N . ALA A 1 95 ? 8.322 17.348 24.109 1.00 90.44 95 ALA A N 1
ATOM 763 C CA . ALA A 1 95 ? 9.461 17.517 25.007 1.00 90.44 95 ALA A CA 1
ATOM 764 C C . ALA A 1 95 ? 9.044 17.419 26.486 1.00 90.44 95 ALA A C 1
ATOM 766 O O . ALA A 1 95 ? 9.729 16.760 27.272 1.00 90.44 95 ALA A O 1
ATOM 767 N N . ARG A 1 96 ? 7.899 18.007 26.861 1.00 90.44 96 ARG A N 1
ATOM 768 C CA . ARG A 1 96 ? 7.328 17.885 28.214 1.00 90.44 96 ARG A CA 1
ATOM 769 C C . ARG A 1 96 ? 6.932 16.443 28.534 1.00 90.44 96 ARG A C 1
ATOM 771 O O . ARG A 1 96 ? 7.338 15.927 29.572 1.00 90.44 96 ARG A O 1
ATOM 778 N N . ARG A 1 97 ? 6.234 15.755 27.621 1.00 87.31 97 ARG A N 1
ATOM 779 C CA . ARG A 1 97 ? 5.846 14.340 27.795 1.00 87.31 97 ARG A CA 1
ATOM 780 C C . ARG A 1 97 ? 7.056 13.424 27.982 1.00 87.31 97 ARG A C 1
ATOM 782 O O . ARG A 1 97 ? 7.046 12.573 28.863 1.00 87.31 97 ARG A O 1
ATOM 789 N N . ARG A 1 98 ? 8.129 13.632 27.209 1.00 88.44 98 ARG A N 1
ATOM 790 C CA . ARG A 1 98 ? 9.387 12.877 27.357 1.00 88.44 98 ARG A CA 1
ATOM 791 C C . ARG A 1 98 ? 10.061 13.111 28.711 1.00 88.44 98 ARG A C 1
ATOM 793 O O . ARG A 1 98 ? 10.619 12.170 29.264 1.00 88.44 98 ARG A O 1
ATOM 800 N N . LYS A 1 99 ? 10.019 14.335 29.250 1.00 89.56 99 LYS A N 1
ATOM 801 C CA . LYS A 1 99 ? 10.538 14.629 30.598 1.00 89.56 99 LYS A CA 1
ATOM 802 C C . LYS A 1 99 ? 9.728 13.909 31.680 1.00 89.56 99 LYS A C 1
ATOM 804 O O . LYS A 1 99 ? 10.327 13.248 32.518 1.00 89.56 99 LYS A O 1
ATOM 809 N N . LEU A 1 100 ? 8.398 13.953 31.597 1.00 84.81 100 LEU A N 1
ATOM 810 C CA . LEU A 1 100 ? 7.503 13.254 32.530 1.00 84.81 100 LEU A CA 1
ATOM 811 C C . LEU A 1 100 ? 7.698 11.729 32.491 1.00 84.81 100 LEU A C 1
ATOM 813 O O . LEU A 1 100 ? 7.797 11.088 33.530 1.00 84.81 100 LEU A O 1
ATOM 817 N N . GLN A 1 101 ? 7.846 11.141 31.299 1.00 82.62 101 GLN A N 1
ATOM 818 C CA . GLN A 1 101 ? 8.132 9.706 31.156 1.00 82.62 101 GLN A CA 1
ATOM 819 C C . GLN A 1 101 ? 9.493 9.294 31.731 1.00 82.62 101 GLN A C 1
ATOM 821 O O . GLN A 1 101 ? 9.641 8.162 32.175 1.00 82.62 101 GLN A O 1
ATOM 826 N N . ARG A 1 102 ? 10.492 10.185 31.718 1.00 79.38 102 ARG A N 1
ATOM 827 C CA . ARG A 1 102 ? 11.795 9.929 32.351 1.00 79.38 102 ARG A CA 1
ATOM 828 C C . ARG A 1 102 ? 11.734 10.019 33.876 1.00 79.38 102 ARG A C 1
ATOM 830 O O . ARG A 1 102 ? 12.499 9.326 34.524 1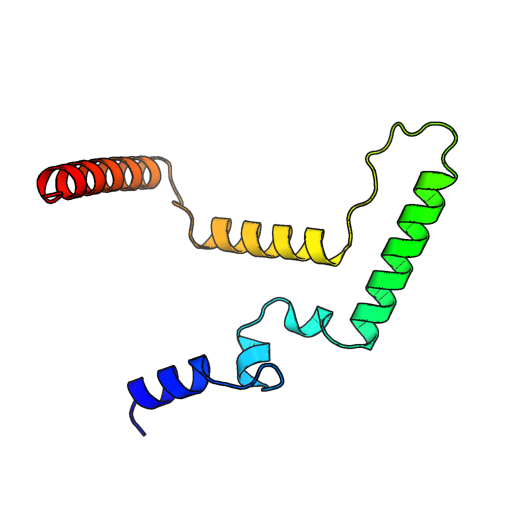.00 79.38 102 ARG A O 1
ATOM 837 N N . GLN A 1 103 ? 10.850 10.852 34.423 1.00 75.06 103 GLN A N 1
ATOM 838 C CA . GLN A 1 103 ? 10.652 10.999 35.871 1.00 75.06 103 GLN A CA 1
ATOM 839 C C . GLN A 1 103 ? 9.828 9.854 36.476 1.00 75.06 103 GLN A C 1
ATOM 841 O O . GLN A 1 103 ? 10.047 9.498 37.624 1.00 75.06 103 GLN A O 1
ATOM 846 N N . ASN A 1 104 ? 8.928 9.250 35.694 1.00 71.81 104 ASN A N 1
ATOM 847 C CA . ASN A 1 104 ? 8.089 8.121 36.115 1.00 71.81 104 ASN A CA 1
ATOM 848 C C . ASN A 1 104 ? 8.666 6.748 35.727 1.00 71.81 104 ASN A C 1
ATOM 850 O O . ASN A 1 104 ? 7.938 5.754 35.722 1.00 71.81 104 ASN A O 1
ATOM 854 N N . LYS A 1 105 ? 9.943 6.685 35.337 1.00 57.50 105 LYS A N 1
ATOM 855 C CA . LYS A 1 105 ? 10.625 5.417 35.073 1.00 57.50 105 LYS A CA 1
ATOM 856 C C . LYS A 1 105 ? 11.201 4.925 36.414 1.00 57.50 105 LYS A C 1
ATOM 858 O O . LYS A 1 105 ? 11.973 5.692 36.985 1.00 57.50 105 LYS A O 1
ATOM 863 N N . PRO A 1 106 ? 10.781 3.754 36.933 1.00 61.50 106 PRO A N 1
ATOM 864 C CA . PRO A 1 106 ? 11.285 3.223 38.201 1.00 61.50 106 PRO A CA 1
ATOM 865 C C . PRO A 1 106 ? 12.784 2.925 38.139 1.00 61.50 106 PRO A C 1
ATOM 867 O O . PRO A 1 106 ? 13.286 2.645 37.020 1.00 61.50 106 PRO A O 1
#

Radius of gyration: 21.78 Å; chains: 1; bounding box: 49×37×60 Å

Foldseek 3Di:
DDPVVVVVCLVPPDCPDPSVCVVDPCNVCPPPVNVVVQVVVLVVQQVVCVPPPDNPDDHDDRPVVVVVVVVVVVVCVVPPDPDPVSVVVVVVVVVVVVVVVVVPDD

Sequence (106 aa):
MSWAELKAFLAWAPEGSAVRRLDDPLAEYKAPKNQLLMNTIDTLAWANWQRARRKTAPKPRPVIDQLKEAVERQRRARNGPKNAAELQNTRAELARRRKLQRQNKP

Secondary structure (DSSP, 8-state):
--HHHHHHHHHH--TTSHHHHHH-TTGGGGSHHHHHHHHHHHHHHHHHHHH-SS--SPPPPPHHHHHHHHHHHHHHHHHS-SSHHHHHHHHHHHHHHHHHHHHT--

pLDDT: mean 84.83, std 7.99, range [57.5, 96.62]